Protein AF-A0A2N3CJF6-F1 (afdb_monomer_lite)

pLDDT: mean 80.08, std 15.18, range [38.12, 97.75]

Sequence (130 aa):
MHLSLNLVGLVLAVGLSACSSFTPPSRSTRGEIVLPRAPASVAMRDWQVVGIRVTVPETLKISEANSYYPVADIVWRGDPPGDRRAQIADLLRGALAEGTRQMQGSRPVVLHAERGRCRDGRRPARPAAR

Radius of gyration: 26.67 Å; chains: 1; bounding box: 81×39×56 Å

Secondary structure (DSSP, 8-state):
-HHHHHHHHHHHHHHGGGG------------------PPS------EEEEEEEEE--TTS-EE-S--SS--SSEE--SSPSS-HHHHHHHHHHHHHHHHHTT-B-SEEEEEEEE-----SS-PPPPPPP-

Foldseek 3Di:
DVVVVVVVVVVVVVVVVVPPPDDDDDDDDPDPCPPPDPPPDPPDDLEDAPAEAEEEDPPWAEDDDPDPDDPTQHYDDDDDDDPPRVVVRVVVRVVVCVVCVPNHGPHYDHHYYYDDRPDPPDDDDDPDDD

Structure (mmCIF, N/CA/C/O backbone):
data_AF-A0A2N3CJF6-F1
#
_entry.id   AF-A0A2N3CJF6-F1
#
loop_
_atom_site.group_PDB
_atom_site.id
_atom_site.type_symbol
_atom_site.label_atom_id
_atom_site.label_alt_id
_atom_site.label_comp_id
_atom_site.label_asym_id
_atom_site.label_entity_id
_atom_site.label_seq_id
_atom_site.pdbx_PDB_ins_code
_atom_site.Cartn_x
_atom_site.Cartn_y
_atom_site.Cartn_z
_atom_site.occupancy
_atom_site.B_iso_or_equiv
_atom_site.auth_seq_id
_atom_site.auth_comp_id
_atom_site.auth_asym_id
_atom_site.auth_atom_id
_atom_site.pdbx_PDB_model_num
ATOM 1 N N . MET A 1 1 ? 59.925 26.275 -32.202 1.00 56.03 1 MET A N 1
ATOM 2 C CA . MET A 1 1 ? 58.807 25.536 -32.839 1.00 56.03 1 MET A CA 1
ATOM 3 C C . MET A 1 1 ? 58.207 24.434 -31.949 1.00 56.03 1 MET A C 1
ATOM 5 O O . MET A 1 1 ? 57.038 24.137 -32.128 1.00 56.03 1 MET A O 1
ATOM 9 N N . HIS A 1 2 ? 58.924 23.874 -30.959 1.00 55.38 2 HIS A N 1
ATOM 10 C CA . HIS A 1 2 ? 58.357 22.877 -30.022 1.00 55.38 2 HIS A CA 1
ATOM 11 C C . HIS A 1 2 ? 57.466 23.469 -28.910 1.00 55.38 2 HIS A C 1
ATOM 13 O O . HIS A 1 2 ? 56.487 22.847 -28.514 1.00 55.38 2 HIS A O 1
ATOM 19 N N . LEU A 1 3 ? 57.751 24.692 -28.439 1.00 53.53 3 LEU A N 1
ATOM 20 C CA . LEU A 1 3 ? 56.983 25.343 -27.364 1.00 53.53 3 LEU A CA 1
ATOM 21 C C . LEU A 1 3 ? 55.536 25.673 -27.781 1.00 53.53 3 LEU A C 1
ATOM 23 O O . LEU A 1 3 ? 54.606 25.494 -27.002 1.00 53.53 3 LEU A O 1
ATOM 27 N N . SER A 1 4 ? 55.340 26.100 -29.030 1.00 62.75 4 SER A N 1
ATOM 28 C CA . SER A 1 4 ? 54.022 26.391 -29.605 1.00 62.75 4 SER A CA 1
ATOM 29 C C . SER A 1 4 ? 53.199 25.124 -29.863 1.00 62.75 4 SER A C 1
ATOM 31 O O . SER A 1 4 ? 51.992 25.134 -29.645 1.00 62.75 4 SER A O 1
ATOM 33 N N . LEU A 1 5 ? 53.839 24.016 -30.252 1.00 62.31 5 LEU A N 1
ATOM 34 C CA . LEU A 1 5 ? 53.165 22.727 -30.451 1.00 62.31 5 LEU A CA 1
ATOM 35 C C . LEU A 1 5 ? 52.694 22.119 -29.117 1.00 62.31 5 LEU A C 1
ATOM 37 O O . LEU A 1 5 ? 51.578 21.609 -29.030 1.00 62.31 5 LEU A O 1
ATOM 41 N N . ASN A 1 6 ? 53.503 22.256 -28.061 1.00 67.81 6 ASN A N 1
ATOM 42 C CA . ASN A 1 6 ? 53.139 21.813 -26.713 1.00 67.81 6 ASN A CA 1
ATOM 43 C C . ASN A 1 6 ? 51.968 22.626 -26.135 1.00 67.81 6 ASN A C 1
ATOM 45 O O . ASN A 1 6 ? 51.098 22.059 -25.476 1.00 67.81 6 ASN A O 1
ATOM 49 N N . LEU A 1 7 ? 51.909 23.935 -26.414 1.00 72.38 7 LEU A N 1
ATOM 50 C CA . LEU A 1 7 ? 50.809 24.794 -25.968 1.00 72.38 7 LEU A CA 1
ATOM 51 C C . LEU A 1 7 ? 49.477 24.407 -26.635 1.00 72.38 7 LEU A C 1
ATOM 53 O O . LEU A 1 7 ? 48.453 24.315 -25.963 1.00 72.38 7 LEU A O 1
ATOM 57 N N . VAL A 1 8 ? 49.496 24.127 -27.943 1.00 78.12 8 VAL A N 1
ATOM 58 C CA . VAL A 1 8 ? 48.305 23.679 -28.685 1.00 78.12 8 VAL A CA 1
ATOM 59 C C . VAL A 1 8 ? 47.820 22.319 -28.176 1.00 78.12 8 VAL A C 1
ATOM 61 O O . VAL A 1 8 ? 46.620 22.139 -27.977 1.00 78.12 8 VAL A O 1
ATOM 64 N N . GLY A 1 9 ? 48.737 21.387 -27.892 1.00 76.44 9 GLY A N 1
ATOM 65 C CA . GLY A 1 9 ? 48.392 20.081 -27.320 1.00 76.44 9 GLY A CA 1
ATOM 66 C C . GLY A 1 9 ? 47.722 20.181 -25.946 1.00 76.44 9 GLY A C 1
ATOM 67 O O . GLY A 1 9 ? 46.730 19.497 -25.693 1.00 76.44 9 GLY A O 1
ATOM 68 N N . LEU A 1 10 ? 48.211 21.077 -25.081 1.00 77.94 10 LEU A N 1
ATOM 69 C CA . LEU A 1 10 ? 47.635 21.305 -23.753 1.00 77.94 10 LEU A CA 1
ATOM 70 C C . LEU A 1 10 ? 46.209 21.877 -23.836 1.00 77.94 10 LEU A C 1
ATOM 72 O O . LEU A 1 10 ? 45.313 21.407 -23.139 1.00 77.94 10 LEU A O 1
ATOM 76 N N . VAL A 1 11 ? 45.982 22.864 -24.708 1.00 79.00 11 VAL A N 1
ATOM 77 C CA . VAL A 1 11 ? 44.658 23.489 -24.890 1.00 79.00 11 VAL A CA 1
ATOM 78 C C . VAL A 1 11 ? 43.644 22.484 -25.440 1.00 79.00 11 VAL A C 1
ATOM 80 O O . VAL A 1 11 ? 42.502 22.446 -24.979 1.00 79.00 11 VAL A O 1
ATOM 83 N N . LEU A 1 12 ? 44.066 21.625 -26.372 1.00 76.31 12 LEU A N 1
ATOM 84 C CA . LEU A 1 12 ? 43.204 20.585 -26.925 1.00 76.31 12 LEU A CA 1
ATOM 85 C C . LEU A 1 12 ? 42.799 19.566 -25.848 1.00 76.31 12 LEU A C 1
ATOM 87 O O . LEU A 1 12 ? 41.624 19.235 -25.732 1.00 76.31 12 LEU A O 1
ATOM 91 N N . ALA A 1 13 ? 43.739 19.125 -25.009 1.00 72.94 13 ALA A N 1
ATOM 92 C CA . ALA A 1 13 ? 43.463 18.159 -23.945 1.00 72.94 13 ALA A CA 1
ATOM 93 C C . ALA A 1 13 ? 42.470 18.687 -22.889 1.00 72.94 13 ALA A C 1
ATOM 95 O O . ALA A 1 13 ? 41.629 17.932 -22.402 1.00 72.94 13 ALA A O 1
ATOM 96 N N . VAL A 1 14 ? 42.520 19.985 -22.565 1.00 73.38 14 VAL A N 1
ATOM 97 C CA . VAL A 1 14 ? 41.596 20.604 -21.596 1.00 73.38 14 VAL A CA 1
ATOM 98 C C . VAL A 1 14 ? 40.184 20.771 -22.178 1.00 73.38 14 VAL A C 1
ATOM 100 O O . VAL A 1 14 ? 39.203 20.573 -21.461 1.00 73.38 14 VAL A O 1
ATOM 103 N N . GLY A 1 15 ? 40.056 21.064 -23.477 1.00 72.44 15 GLY A N 1
ATOM 104 C CA . GLY A 1 15 ? 38.760 21.275 -24.135 1.00 72.44 15 GLY A CA 1
ATOM 105 C C . GLY A 1 15 ? 37.858 20.034 -24.196 1.00 72.44 15 GLY A C 1
ATOM 106 O O . GLY A 1 15 ? 36.639 20.160 -24.091 1.00 72.44 15 GLY A O 1
ATOM 107 N N . LEU A 1 16 ? 38.427 18.826 -24.307 1.00 68.25 16 LEU A N 1
ATOM 108 C CA . LEU A 1 16 ? 37.638 17.587 -24.410 1.00 68.25 16 LEU A CA 1
ATOM 109 C C . LEU A 1 16 ? 37.040 17.110 -23.071 1.00 68.25 16 LEU A C 1
ATOM 111 O O . LEU A 1 16 ? 36.078 16.342 -23.075 1.00 68.25 16 LEU A O 1
ATOM 115 N N . SER A 1 17 ? 37.552 17.570 -21.925 1.00 67.19 17 SER A N 1
ATOM 116 C CA . SER A 1 17 ? 37.080 17.110 -20.606 1.00 67.19 17 SER A CA 1
ATOM 117 C C . SER A 1 17 ? 35.674 17.631 -20.252 1.00 67.19 17 SER A C 1
ATOM 119 O O . SER A 1 17 ? 34.931 16.992 -19.501 1.00 67.19 17 SER A O 1
ATOM 121 N N . ALA A 1 18 ? 35.259 18.750 -20.860 1.00 61.78 18 ALA A N 1
ATOM 122 C CA . ALA A 1 18 ? 33.997 19.432 -20.563 1.00 61.78 18 ALA A CA 1
ATOM 123 C C . ALA A 1 18 ? 32.729 18.675 -21.012 1.00 61.78 18 ALA A C 1
ATOM 125 O O . ALA A 1 18 ? 31.640 18.983 -20.538 1.00 61.78 18 ALA A O 1
ATOM 126 N N . CYS A 1 19 ? 32.839 17.672 -21.891 1.00 69.75 19 CYS A N 1
ATOM 127 C CA . CYS A 1 19 ? 31.681 16.906 -22.381 1.00 69.75 19 CYS A CA 1
ATOM 128 C C . CYS A 1 19 ? 31.420 15.599 -21.608 1.00 69.75 19 CYS A C 1
ATOM 130 O O . CYS A 1 19 ? 30.477 14.880 -21.926 1.00 69.75 19 CYS A O 1
ATOM 132 N N . SER A 1 20 ? 32.226 15.276 -20.590 1.00 67.12 20 SER A N 1
ATOM 133 C CA . SER A 1 20 ? 32.064 14.043 -19.798 1.00 67.12 20 SER A CA 1
ATOM 134 C C . SER A 1 20 ? 31.059 14.167 -18.645 1.00 67.12 20 SER A C 1
ATOM 136 O O . SER A 1 20 ? 30.836 13.206 -17.907 1.00 67.12 20 SER A O 1
ATOM 138 N N . SER A 1 21 ? 30.422 15.332 -18.490 1.00 67.12 21 SER A N 1
ATOM 139 C CA . SER A 1 21 ? 29.421 15.587 -17.454 1.00 67.12 21 SER A CA 1
ATOM 140 C C . SER A 1 21 ? 28.099 14.882 -17.773 1.00 67.12 21 SER A C 1
ATOM 142 O O . SER A 1 21 ? 27.103 15.497 -18.143 1.00 67.12 21 SER A O 1
ATOM 144 N N . PHE A 1 22 ? 28.080 13.561 -17.612 1.00 72.62 22 PHE A N 1
ATOM 145 C CA . PHE A 1 22 ? 26.845 12.804 -17.495 1.00 72.62 22 PHE A CA 1
ATOM 146 C C . PHE A 1 22 ? 26.288 13.031 -16.090 1.00 72.62 22 PHE A C 1
ATOM 148 O O . PHE A 1 22 ? 26.806 12.495 -15.112 1.00 72.62 22 PHE A O 1
ATOM 155 N N . THR A 1 23 ? 25.239 13.844 -15.972 1.00 69.94 23 THR A N 1
ATOM 156 C CA . THR A 1 23 ? 24.428 13.882 -14.754 1.00 69.94 23 THR A CA 1
ATOM 157 C C . THR A 1 23 ? 23.484 12.681 -14.799 1.00 69.94 23 THR A C 1
ATOM 159 O O . THR A 1 23 ? 22.527 12.704 -15.579 1.00 69.94 23 THR A O 1
ATOM 162 N N . PRO A 1 24 ? 23.718 11.611 -14.014 1.00 67.69 24 PRO A N 1
ATOM 163 C CA . PRO A 1 24 ? 22.729 10.555 -13.905 1.00 67.69 24 PRO A CA 1
ATOM 164 C C . PRO A 1 24 ? 21.419 11.151 -13.372 1.00 67.69 24 PRO A C 1
ATOM 166 O O . PRO A 1 24 ? 21.454 12.107 -12.589 1.00 67.69 24 PRO A O 1
ATOM 169 N N . PRO A 1 25 ? 20.256 10.589 -13.737 1.00 61.97 25 PRO A N 1
ATOM 170 C CA . PRO A 1 25 ? 19.009 10.923 -13.064 1.00 61.97 25 PRO A CA 1
ATOM 171 C C . PRO A 1 25 ? 19.212 10.739 -11.555 1.00 61.97 25 PRO A C 1
ATOM 173 O O . PRO A 1 25 ? 19.525 9.640 -11.091 1.00 61.97 25 PRO A O 1
ATOM 176 N 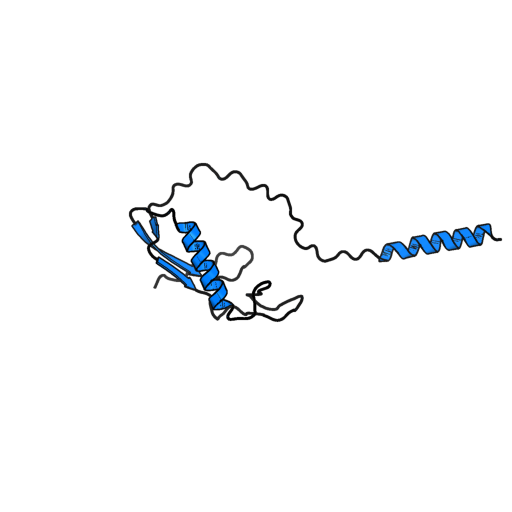N . SER A 1 26 ? 19.096 11.836 -10.803 1.00 65.00 26 SER A N 1
ATOM 177 C CA . SER A 1 26 ? 19.245 11.836 -9.349 1.00 65.00 26 SER A CA 1
ATOM 178 C C . SER A 1 26 ? 18.245 10.845 -8.753 1.00 65.00 26 SER A C 1
ATOM 180 O O . SER A 1 26 ? 17.033 11.049 -8.816 1.00 65.00 26 SER A O 1
ATOM 182 N N . ARG A 1 27 ? 18.740 9.731 -8.203 1.00 59.00 27 ARG A N 1
ATOM 183 C CA . ARG A 1 27 ? 17.961 8.912 -7.272 1.00 59.00 27 ARG A CA 1
ATOM 184 C C . ARG A 1 27 ? 18.074 9.602 -5.932 1.00 59.00 27 ARG A C 1
ATOM 186 O O . ARG A 1 27 ? 19.200 9.831 -5.504 1.00 59.00 27 ARG A O 1
ATOM 193 N N . SER A 1 28 ? 16.924 9.928 -5.338 1.00 57.78 28 SER A N 1
ATOM 194 C CA . SER A 1 28 ? 16.758 10.572 -4.030 1.00 57.78 28 SER A CA 1
ATOM 195 C C . SER A 1 28 ? 18.063 10.619 -3.235 1.00 57.78 28 SER A C 1
ATOM 197 O O . SER A 1 28 ? 18.453 9.624 -2.612 1.00 57.78 28 SER A O 1
ATOM 199 N N . THR A 1 29 ? 18.757 11.758 -3.260 1.00 57.88 29 THR A N 1
ATOM 200 C CA . THR A 1 29 ? 19.711 12.039 -2.194 1.00 57.88 29 THR A CA 1
ATOM 201 C C . THR A 1 29 ? 18.937 11.829 -0.902 1.00 57.88 29 THR A C 1
ATOM 203 O O . THR A 1 29 ? 17.786 12.263 -0.786 1.00 57.88 29 THR A O 1
ATOM 206 N N . ARG A 1 30 ? 19.506 11.064 0.033 1.00 55.12 30 ARG A N 1
ATOM 207 C CA . ARG A 1 30 ? 18.965 10.957 1.385 1.00 55.12 30 ARG A CA 1
ATOM 208 C C . ARG A 1 30 ? 19.130 12.342 2.002 1.00 55.12 30 ARG A C 1
ATOM 210 O O . ARG A 1 30 ? 20.098 12.602 2.701 1.00 55.12 30 ARG A O 1
ATOM 217 N N . GLY A 1 31 ? 18.228 13.251 1.638 1.00 63.50 31 GLY A N 1
ATOM 218 C CA . GLY A 1 31 ? 18.016 14.484 2.356 1.00 63.50 31 GLY A CA 1
ATOM 219 C C . GLY A 1 31 ? 17.767 14.070 3.789 1.00 63.50 31 GLY A C 1
ATOM 220 O O . GLY A 1 31 ? 17.028 13.112 4.038 1.00 63.50 31 GLY A O 1
ATOM 221 N N . GLU A 1 32 ? 18.464 14.717 4.707 1.00 64.56 32 GLU A N 1
ATOM 222 C CA . GLU A 1 32 ? 18.197 14.572 6.121 1.00 64.56 32 GLU A CA 1
ATOM 223 C C . GLU A 1 32 ? 16.704 14.831 6.321 1.00 64.56 32 GLU A C 1
ATOM 225 O O . GLU A 1 32 ? 16.215 15.946 6.133 1.00 64.56 32 GLU A O 1
ATOM 230 N N . ILE A 1 33 ? 15.949 13.758 6.571 1.00 65.44 33 ILE A N 1
ATOM 231 C CA . ILE A 1 33 ? 14.524 13.854 6.849 1.00 65.44 33 ILE A CA 1
ATOM 232 C C . ILE A 1 33 ? 14.452 14.432 8.255 1.00 65.44 33 ILE A C 1
ATOM 234 O O . ILE A 1 33 ? 14.404 13.700 9.241 1.00 65.44 33 ILE A O 1
ATOM 238 N N . VAL A 1 34 ? 14.488 15.757 8.351 1.00 72.06 34 VAL A N 1
ATOM 239 C CA . VAL A 1 34 ? 14.134 16.461 9.576 1.00 72.06 34 VAL A CA 1
ATOM 240 C C . VAL A 1 34 ? 12.628 16.283 9.723 1.00 72.06 34 VAL A C 1
ATOM 242 O O . VAL A 1 34 ? 11.838 17.027 9.140 1.00 72.06 34 VAL A O 1
ATOM 245 N N . LEU A 1 35 ? 12.215 15.227 10.432 1.00 72.94 35 LEU A N 1
ATOM 246 C CA . LEU A 1 35 ? 10.810 15.059 10.776 1.00 72.94 35 LEU A CA 1
ATOM 247 C C . LEU A 1 35 ? 10.410 16.238 11.671 1.00 72.94 35 LEU A C 1
ATOM 249 O O . LEU A 1 35 ? 11.014 16.418 12.733 1.00 72.94 35 LEU A O 1
ATOM 253 N N . PRO A 1 36 ? 9.398 17.037 11.294 1.00 70.19 36 PRO A N 1
ATOM 254 C CA . PRO A 1 36 ? 8.860 18.030 12.205 1.00 70.19 36 PRO A CA 1
ATOM 255 C C . PRO A 1 36 ? 8.409 17.329 13.492 1.00 70.19 36 PRO A C 1
ATOM 257 O O . PRO A 1 36 ? 7.760 16.280 13.448 1.00 70.19 36 PRO A O 1
ATOM 260 N N . ARG A 1 37 ? 8.769 17.904 14.647 1.00 71.62 37 ARG A N 1
ATOM 261 C CA . ARG A 1 37 ? 8.274 17.476 15.961 1.00 71.62 37 ARG A CA 1
ATOM 262 C C . ARG A 1 37 ? 6.748 17.431 15.882 1.00 71.62 37 ARG A C 1
ATOM 264 O O . ARG A 1 37 ? 6.115 18.473 15.721 1.00 71.62 37 ARG A O 1
ATOM 271 N N . ALA A 1 38 ? 6.172 16.231 15.960 1.00 70.00 38 ALA A N 1
ATOM 272 C CA . ALA A 1 38 ? 4.725 16.068 15.929 1.00 70.00 38 ALA A CA 1
ATOM 273 C C . ALA A 1 38 ? 4.088 16.934 17.035 1.00 70.00 38 ALA A C 1
ATOM 275 O O . ALA A 1 38 ? 4.612 16.949 18.157 1.00 70.00 38 ALA A O 1
ATOM 276 N N . PRO A 1 39 ? 2.998 17.670 16.745 1.00 62.09 39 PRO A N 1
ATOM 277 C CA . PRO A 1 39 ? 2.296 18.433 17.767 1.00 62.09 39 PRO A CA 1
ATOM 278 C C . PRO A 1 39 ? 1.855 17.497 18.898 1.00 62.09 39 PRO A C 1
ATOM 280 O O . PRO A 1 39 ? 1.436 16.362 18.657 1.00 62.09 39 PRO A O 1
ATOM 283 N N . ALA A 1 40 ? 1.977 17.975 20.136 1.00 64.06 40 ALA A N 1
ATOM 284 C CA . ALA A 1 40 ? 1.540 17.246 21.316 1.00 64.06 40 ALA A CA 1
ATOM 285 C C . ALA A 1 40 ? 0.043 16.904 21.201 1.00 64.06 40 ALA A C 1
ATOM 287 O O . ALA A 1 40 ? -0.780 17.775 20.929 1.00 64.06 40 ALA A O 1
ATOM 288 N N . SER A 1 41 ? -0.263 15.615 21.383 1.00 59.91 41 SER A N 1
ATOM 289 C CA . SER A 1 41 ? -1.598 15.009 21.460 1.00 59.91 41 SER A CA 1
ATOM 290 C C . SER A 1 41 ? -2.601 15.475 20.396 1.00 59.91 41 SER A C 1
ATOM 292 O O . SER A 1 41 ? -3.432 16.352 20.626 1.00 59.91 41 SER A O 1
ATOM 294 N N . VAL A 1 42 ? -2.622 14.786 19.254 1.00 63.09 42 VAL A N 1
ATOM 295 C CA . VAL A 1 42 ? -3.875 14.656 18.501 1.00 63.09 42 VAL A CA 1
ATOM 296 C C . VAL A 1 42 ? -4.843 13.914 19.419 1.00 63.09 42 VAL A C 1
ATOM 298 O O . VAL A 1 42 ? -4.530 12.804 19.847 1.00 63.09 42 VAL A O 1
ATOM 301 N N . ALA A 1 43 ? -5.989 14.515 19.752 1.00 65.38 43 ALA A N 1
ATOM 302 C CA . ALA A 1 43 ? -7.046 13.813 20.472 1.00 65.38 43 ALA A CA 1
ATOM 303 C C . ALA A 1 43 ? -7.401 12.546 19.681 1.00 65.38 43 ALA A C 1
ATOM 305 O O . ALA A 1 43 ? -7.991 12.622 18.597 1.00 65.38 43 ALA A O 1
ATOM 306 N N . MET A 1 44 ? -6.969 11.387 20.182 1.00 66.88 44 MET A N 1
ATOM 307 C CA . MET A 1 44 ? -7.267 10.120 19.536 1.00 66.88 44 MET A CA 1
ATOM 308 C C . MET A 1 44 ? -8.778 9.932 19.589 1.00 66.88 44 MET A C 1
ATOM 310 O O . MET A 1 44 ? -9.407 10.063 20.638 1.00 66.88 44 MET A O 1
ATOM 314 N N . ARG A 1 45 ? -9.381 9.688 18.424 1.00 82.25 45 ARG A N 1
ATOM 315 C CA . ARG A 1 45 ? -10.793 9.313 18.357 1.00 82.25 45 ARG A CA 1
ATOM 316 C C . ARG A 1 45 ? -10.966 8.022 19.162 1.00 82.25 45 ARG A C 1
ATOM 318 O O . ARG A 1 45 ? -10.130 7.129 19.054 1.00 82.25 45 ARG A O 1
ATOM 325 N N . ASP A 1 46 ? -12.057 7.923 19.915 1.00 90.88 46 ASP A N 1
ATOM 326 C CA . ASP A 1 46 ? -12.419 6.736 20.699 1.00 90.88 46 ASP A CA 1
ATOM 327 C C . ASP A 1 46 ? -12.903 5.593 19.788 1.00 90.88 46 ASP A C 1
ATOM 329 O O . ASP A 1 46 ? -14.080 5.249 19.756 1.00 90.88 46 ASP A O 1
ATOM 333 N N . TRP A 1 47 ? -12.013 5.077 18.943 1.00 94.06 47 TRP A N 1
ATOM 334 C CA . TRP A 1 47 ? -12.297 4.020 17.977 1.00 94.06 47 TRP A CA 1
ATOM 335 C C . TRP A 1 47 ? -11.574 2.731 18.349 1.00 94.06 47 TRP A C 1
ATOM 337 O O . TRP A 1 47 ? -10.402 2.745 18.725 1.00 94.06 47 TRP A O 1
ATOM 347 N N . GLN A 1 48 ? -12.277 1.621 18.163 1.00 95.62 48 GLN A N 1
ATOM 348 C CA . GLN A 1 48 ? -11.753 0.267 18.173 1.00 95.62 48 GLN A CA 1
ATOM 349 C C . GLN A 1 48 ? -11.791 -0.276 16.753 1.00 95.62 48 GLN A C 1
ATOM 351 O O . GLN A 1 48 ? -12.869 -0.452 16.184 1.00 95.62 48 GLN A O 1
ATOM 356 N N . VAL A 1 49 ? -10.634 -0.537 16.155 1.00 95.56 49 VAL A N 1
ATOM 357 C CA . VAL A 1 49 ? -10.599 -1.123 14.810 1.00 95.56 49 VAL A CA 1
ATOM 358 C C . VAL A 1 49 ? -10.852 -2.623 14.930 1.00 95.56 49 VAL A C 1
ATOM 360 O O . VAL A 1 49 ? -9.985 -3.369 15.371 1.00 95.56 49 VAL A O 1
ATOM 363 N N . VAL A 1 50 ? -12.052 -3.060 14.544 1.00 96.56 50 VAL A N 1
ATOM 364 C CA . VAL A 1 50 ? -12.479 -4.472 14.631 1.00 96.56 50 VAL A CA 1
ATOM 365 C C . VAL A 1 50 ? -12.329 -5.223 13.308 1.00 96.56 50 VAL A C 1
ATOM 367 O O . VAL A 1 50 ? -12.461 -6.442 13.261 1.00 96.56 50 VAL A O 1
ATOM 370 N N . GLY A 1 51 ? -12.045 -4.509 12.217 1.00 96.31 51 GLY A N 1
ATOM 371 C CA . GLY A 1 51 ? -11.825 -5.109 10.908 1.00 96.31 51 GLY A CA 1
ATOM 372 C C . GLY A 1 51 ? -11.139 -4.158 9.937 1.00 96.31 51 GLY A C 1
ATOM 373 O O . GLY A 1 51 ? -11.300 -2.941 10.025 1.00 96.31 51 GLY A O 1
ATOM 374 N N . ILE A 1 52 ? -10.385 -4.723 8.992 1.00 97.50 52 ILE A N 1
ATOM 375 C CA . ILE A 1 52 ? -9.668 -3.984 7.947 1.00 97.50 52 ILE A CA 1
ATOM 376 C C . ILE A 1 52 ? -10.031 -4.582 6.587 1.00 97.50 52 ILE A C 1
ATOM 378 O O . ILE A 1 52 ? -9.802 -5.765 6.336 1.00 97.50 52 ILE A O 1
ATOM 382 N N . ARG A 1 53 ? -10.569 -3.753 5.689 1.00 97.31 53 ARG A N 1
ATOM 383 C CA . ARG A 1 53 ? -10.873 -4.098 4.298 1.00 97.31 53 ARG A CA 1
ATOM 384 C C . ARG A 1 53 ? -9.995 -3.266 3.370 1.00 97.31 53 ARG A C 1
ATOM 386 O O . ARG A 1 53 ? -10.126 -2.046 3.319 1.00 97.31 53 ARG A O 1
ATOM 393 N N . VAL A 1 54 ? -9.128 -3.937 2.619 1.00 97.44 54 VAL A N 1
ATOM 394 C CA . VAL A 1 54 ? -8.256 -3.308 1.620 1.00 97.44 54 VAL A CA 1
ATOM 395 C C . VAL A 1 54 ? -8.739 -3.673 0.224 1.00 97.44 54 VAL A C 1
ATOM 397 O O . VAL A 1 54 ? -8.980 -4.845 -0.049 1.00 97.44 54 VAL A O 1
ATOM 400 N N . THR A 1 55 ? -8.862 -2.677 -0.652 1.00 96.44 55 THR A N 1
ATOM 401 C CA . THR A 1 55 ? -9.204 -2.864 -2.069 1.00 96.44 55 THR A CA 1
ATOM 402 C C . THR A 1 55 ? -8.113 -2.272 -2.956 1.00 96.44 55 THR A C 1
ATOM 404 O O . THR A 1 55 ? -7.703 -1.125 -2.771 1.00 96.44 55 THR A O 1
ATOM 407 N N . VAL A 1 56 ? -7.652 -3.039 -3.943 1.00 95.62 56 VAL A N 1
ATOM 408 C CA . VAL A 1 56 ? -6.768 -2.560 -5.013 1.00 95.62 56 VAL A CA 1
ATOM 409 C C . VAL A 1 56 ? -7.558 -2.654 -6.318 1.00 95.62 56 VAL A C 1
ATOM 411 O O . VAL A 1 56 ? -7.736 -3.759 -6.823 1.00 95.62 56 VAL A O 1
ATOM 414 N N . PRO A 1 57 ? -8.091 -1.538 -6.847 1.00 95.00 57 PRO A N 1
ATOM 415 C CA . PRO A 1 57 ? -8.976 -1.585 -8.005 1.00 95.00 57 PRO A CA 1
ATOM 416 C C . PRO A 1 57 ? -8.320 -2.195 -9.251 1.00 95.00 57 PRO A C 1
ATOM 418 O O . PRO A 1 57 ? -7.183 -1.870 -9.605 1.00 95.00 57 PRO A O 1
ATOM 421 N N . GLU A 1 58 ? -9.088 -2.999 -9.989 1.00 92.62 58 GLU A N 1
ATOM 422 C 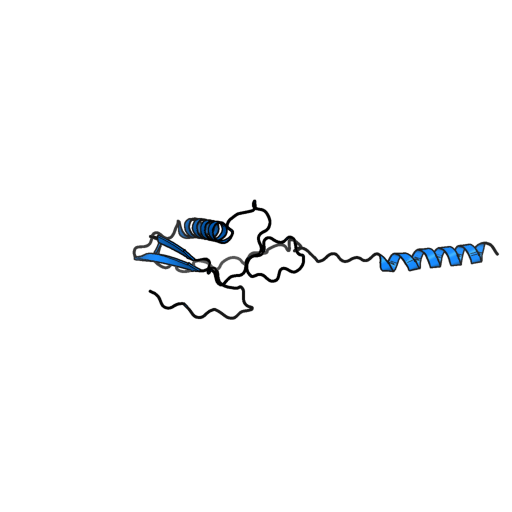CA . GLU A 1 58 ? -8.693 -3.538 -11.303 1.00 92.62 58 GLU A CA 1
ATOM 423 C C . GLU A 1 58 ? -8.460 -2.439 -12.348 1.00 92.62 58 GLU A C 1
ATOM 425 O O . GLU A 1 58 ? -7.714 -2.615 -13.308 1.00 92.62 58 GLU A O 1
ATOM 430 N N . THR A 1 59 ? -9.035 -1.254 -12.127 1.00 92.94 59 THR A N 1
ATOM 431 C CA . THR A 1 59 ? -8.844 -0.077 -12.982 1.00 92.94 59 THR A CA 1
ATOM 432 C C . THR A 1 59 ? -7.414 0.470 -12.950 1.00 92.94 59 THR A C 1
ATOM 434 O O . THR A 1 59 ? -7.080 1.322 -13.774 1.00 92.94 59 THR A O 1
ATOM 437 N N . LEU A 1 60 ? -6.562 0.030 -12.019 1.00 92.88 60 LEU A N 1
ATOM 438 C CA . LEU A 1 60 ? -5.148 0.399 -11.959 1.00 92.88 60 LEU A CA 1
ATOM 439 C C . LEU A 1 60 ? -4.323 -0.490 -12.890 1.00 92.88 60 LEU A C 1
ATOM 441 O O . LEU A 1 60 ? -4.346 -1.712 -12.763 1.00 92.88 60 LEU A O 1
ATOM 445 N N . LYS A 1 61 ? -3.561 0.122 -13.799 1.00 92.94 61 LYS A N 1
ATOM 446 C CA . LYS A 1 61 ? -2.668 -0.590 -14.720 1.00 92.94 61 LYS A CA 1
ATOM 447 C C . LYS A 1 61 ? -1.400 -1.028 -13.993 1.00 92.94 61 LYS A C 1
ATOM 449 O O . LYS A 1 61 ? -0.797 -0.228 -13.280 1.00 92.94 61 LYS A O 1
ATOM 454 N N . ILE A 1 62 ? -0.975 -2.267 -14.211 1.00 92.38 62 ILE A N 1
ATOM 455 C CA . ILE A 1 62 ? 0.226 -2.847 -13.599 1.00 92.38 62 ILE A CA 1
ATOM 456 C C . ILE A 1 62 ? 1.279 -3.026 -14.685 1.00 92.38 62 ILE A C 1
ATOM 458 O O . ILE A 1 62 ? 0.955 -3.466 -15.786 1.00 92.38 62 ILE A O 1
ATOM 462 N N . SER A 1 63 ? 2.529 -2.692 -14.377 1.00 91.00 63 SER A N 1
ATOM 463 C CA . SER A 1 63 ? 3.662 -2.981 -15.252 1.00 91.00 63 SER A CA 1
ATOM 464 C C . SER A 1 63 ? 4.782 -3.672 -14.490 1.00 91.00 63 SER A C 1
ATOM 466 O O . SER A 1 63 ? 5.458 -3.055 -13.668 1.00 91.00 63 SER A O 1
ATOM 468 N N . GLU A 1 64 ? 5.039 -4.919 -14.874 1.00 87.94 64 GLU A N 1
ATOM 469 C CA . GLU A 1 64 ? 6.218 -5.694 -14.469 1.00 87.94 64 GLU A CA 1
ATOM 470 C C . GLU A 1 64 ? 7.429 -5.442 -15.373 1.00 87.94 64 GLU A C 1
ATOM 472 O O . GLU A 1 64 ? 8.559 -5.788 -15.031 1.00 87.94 64 GLU A O 1
ATOM 477 N N . ALA A 1 65 ? 7.215 -4.806 -16.528 1.00 85.62 65 ALA A N 1
ATOM 478 C CA . ALA A 1 65 ? 8.268 -4.563 -17.498 1.00 85.62 65 ALA A CA 1
ATOM 479 C C . ALA A 1 65 ? 9.416 -3.752 -16.879 1.00 85.62 65 ALA A C 1
ATOM 481 O O . ALA A 1 65 ? 9.206 -2.763 -16.162 1.00 85.62 65 ALA A O 1
ATOM 482 N N . ASN A 1 66 ? 10.652 -4.146 -17.181 1.00 84.38 66 ASN A N 1
ATOM 483 C CA . ASN A 1 66 ? 11.840 -3.379 -16.820 1.00 84.38 66 ASN A CA 1
ATOM 484 C C . ASN A 1 66 ? 12.054 -2.224 -17.814 1.00 84.38 66 ASN A C 1
ATOM 486 O O . ASN A 1 66 ? 12.992 -2.224 -18.603 1.00 84.38 66 ASN A O 1
ATOM 490 N N . SER A 1 67 ? 11.126 -1.266 -17.816 1.00 83.19 67 SER A N 1
ATOM 491 C CA . SER A 1 67 ? 11.176 -0.062 -18.645 1.00 83.19 67 SER A CA 1
ATOM 492 C C . SER A 1 67 ? 11.521 1.167 -17.813 1.00 83.19 67 SER A C 1
ATOM 494 O O . SER A 1 67 ? 11.079 1.292 -16.668 1.00 83.19 67 SER A O 1
ATOM 496 N N . TYR A 1 68 ? 12.229 2.110 -18.430 1.00 82.88 68 TYR A N 1
ATOM 497 C CA . TYR A 1 68 ? 12.613 3.369 -17.795 1.00 82.88 68 TYR A CA 1
ATOM 498 C C . TYR A 1 68 ? 11.419 4.325 -17.576 1.00 82.88 68 TYR A C 1
ATOM 500 O O . TYR A 1 68 ? 11.342 4.968 -16.535 1.00 82.88 68 TYR A O 1
ATOM 508 N N . TYR A 1 69 ? 10.437 4.344 -18.489 1.00 86.81 69 TYR A N 1
ATOM 509 C CA . TYR A 1 69 ? 9.199 5.134 -18.373 1.00 86.81 69 TYR A CA 1
ATOM 510 C C . TYR A 1 69 ? 7.948 4.247 -18.496 1.00 86.81 69 TYR A C 1
ATOM 512 O O . TYR A 1 69 ? 7.359 4.150 -19.574 1.00 86.81 69 TYR A O 1
ATOM 520 N N . PRO A 1 70 ? 7.547 3.550 -17.419 1.00 87.25 70 PRO A N 1
ATOM 521 C CA . PRO A 1 70 ? 6.380 2.678 -17.451 1.00 87.25 70 PRO A CA 1
ATOM 522 C C . PRO A 1 70 ? 5.082 3.489 -17.551 1.00 87.25 70 PRO A C 1
ATOM 524 O O . PRO A 1 70 ? 4.804 4.355 -16.724 1.00 87.25 70 PRO A O 1
ATOM 527 N N . VAL A 1 71 ? 4.238 3.153 -18.527 1.00 89.69 71 VAL A N 1
ATOM 528 C CA . VAL A 1 71 ? 2.878 3.704 -18.652 1.00 89.69 71 VAL A CA 1
ATOM 529 C C . VAL A 1 71 ? 1.914 2.863 -17.805 1.00 89.69 71 VAL A C 1
ATOM 531 O O . VAL A 1 71 ? 1.075 2.123 -18.321 1.00 89.69 71 VAL A O 1
ATOM 534 N N . ALA A 1 72 ? 2.065 2.933 -16.483 1.00 91.62 72 ALA A N 1
ATOM 535 C CA . ALA A 1 72 ? 1.282 2.149 -15.530 1.00 91.62 72 ALA A CA 1
ATOM 536 C C . ALA A 1 72 ? 1.014 2.917 -14.231 1.00 91.62 72 ALA A C 1
ATOM 538 O O . ALA A 1 72 ? 1.694 3.885 -13.907 1.00 91.62 72 ALA A O 1
ATOM 539 N N . ASP A 1 73 ? 0.015 2.466 -13.476 1.00 91.81 73 ASP A N 1
ATOM 540 C CA . ASP A 1 73 ? -0.302 3.003 -12.154 1.00 91.81 73 ASP A CA 1
ATOM 541 C C . ASP A 1 73 ? 0.528 2.366 -11.057 1.00 91.81 73 ASP A C 1
ATOM 543 O O . ASP A 1 73 ? 0.889 3.033 -10.091 1.00 91.81 73 ASP A O 1
ATOM 547 N N . ILE A 1 74 ? 0.763 1.064 -11.178 1.00 91.38 74 ILE A N 1
ATOM 548 C CA . ILE A 1 74 ? 1.492 0.248 -10.221 1.00 91.38 74 ILE A CA 1
ATOM 549 C C . ILE A 1 74 ? 2.731 -0.281 -10.932 1.00 91.38 74 ILE A C 1
ATOM 551 O O . ILE A 1 74 ? 2.638 -0.964 -11.953 1.00 91.38 74 ILE A O 1
ATOM 555 N N . VAL A 1 75 ? 3.887 0.039 -10.360 1.00 90.94 75 VAL A N 1
ATOM 556 C CA . VAL A 1 75 ? 5.194 -0.457 -10.783 1.00 90.94 75 VAL A CA 1
ATOM 557 C C . VAL A 1 75 ? 5.871 -0.991 -9.536 1.00 90.94 75 VAL A C 1
ATOM 559 O O . VAL A 1 75 ? 5.999 -0.262 -8.553 1.00 90.94 75 VAL A O 1
ATOM 562 N N . TRP A 1 76 ? 6.277 -2.255 -9.567 1.00 86.44 76 TRP A N 1
ATOM 563 C CA . TRP A 1 76 ? 6.901 -2.913 -8.426 1.00 86.44 76 TRP A CA 1
ATOM 564 C C . TRP A 1 76 ? 8.344 -3.289 -8.741 1.00 86.44 76 TRP A C 1
ATOM 566 O O . TRP A 1 76 ? 8.658 -3.752 -9.839 1.00 86.44 76 TRP A O 1
ATOM 576 N N . ARG A 1 77 ? 9.239 -3.059 -7.780 1.00 82.50 77 ARG A N 1
ATOM 577 C CA . ARG A 1 77 ? 10.668 -3.372 -7.869 1.00 82.50 77 ARG A CA 1
ATOM 578 C C . ARG A 1 77 ? 11.102 -3.904 -6.508 1.00 82.50 77 ARG A C 1
ATOM 580 O O . ARG A 1 77 ? 10.882 -3.226 -5.513 1.00 82.50 77 ARG A O 1
ATOM 587 N N . GLY A 1 78 ? 11.716 -5.081 -6.465 1.00 77.56 78 GLY A N 1
ATOM 588 C CA . GLY A 1 78 ? 12.293 -5.633 -5.234 1.00 77.56 78 GLY A CA 1
ATOM 589 C C . GLY A 1 78 ? 11.794 -7.032 -4.894 1.00 77.56 78 GLY A C 1
ATOM 590 O O . GLY A 1 78 ? 12.620 -7.892 -4.615 1.00 77.56 78 GLY A O 1
ATOM 591 N N . ASP A 1 79 ? 10.489 -7.288 -5.003 1.00 84.88 79 ASP A N 1
ATOM 592 C CA . ASP A 1 79 ? 9.939 -8.621 -4.722 1.00 84.88 79 ASP A CA 1
ATOM 593 C C . ASP A 1 79 ? 9.860 -9.505 -5.974 1.00 84.88 79 ASP A C 1
ATOM 595 O O . ASP A 1 79 ? 9.676 -8.983 -7.088 1.00 84.88 79 ASP A O 1
ATOM 599 N N . PRO A 1 80 ? 9.916 -10.842 -5.803 1.00 87.94 80 PRO A N 1
ATOM 600 C CA . PRO A 1 80 ? 9.699 -11.792 -6.884 1.00 87.94 80 PRO A CA 1
ATOM 601 C C . PRO A 1 80 ? 8.423 -11.496 -7.693 1.00 87.94 80 PRO A C 1
ATOM 603 O O . PRO A 1 80 ? 7.450 -10.956 -7.144 1.00 87.94 80 PRO A O 1
ATOM 606 N N . PRO A 1 81 ? 8.404 -11.834 -8.996 1.00 85.50 81 PRO A N 1
ATOM 607 C CA . PRO A 1 81 ? 7.202 -11.729 -9.817 1.00 85.50 81 PRO A CA 1
ATOM 608 C C . PRO A 1 81 ? 6.025 -12.488 -9.191 1.00 85.50 81 PRO A C 1
ATOM 610 O O . PRO A 1 81 ? 6.196 -13.581 -8.656 1.00 85.50 81 PRO A O 1
ATOM 613 N N . GLY A 1 82 ? 4.826 -11.913 -9.265 1.00 89.12 82 GLY A N 1
ATOM 614 C CA . GLY A 1 82 ? 3.608 -12.497 -8.706 1.00 89.12 82 GLY A CA 1
ATOM 615 C C . GLY A 1 82 ? 2.403 -11.575 -8.875 1.00 89.12 82 GLY A C 1
ATOM 616 O O . GLY A 1 82 ? 2.475 -10.570 -9.585 1.00 89.12 82 GLY A O 1
ATOM 617 N N . ASP A 1 83 ? 1.293 -11.901 -8.211 1.00 92.62 83 ASP A N 1
ATOM 618 C CA . ASP A 1 83 ? 0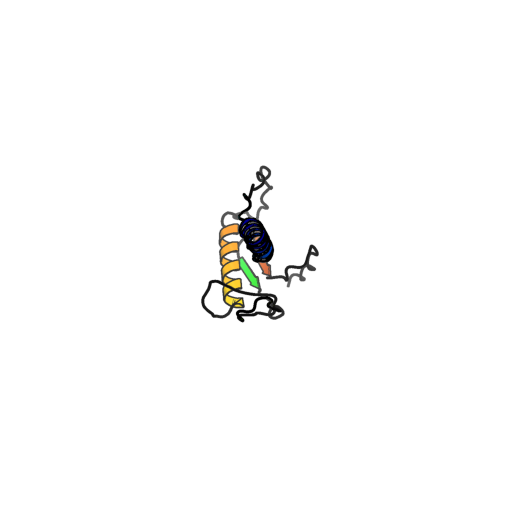.105 -11.044 -8.199 1.00 92.62 83 ASP A CA 1
ATOM 619 C C . ASP A 1 83 ? 0.371 -9.768 -7.387 1.00 92.62 83 ASP A C 1
ATOM 621 O O . ASP A 1 83 ? 0.327 -9.755 -6.153 1.00 92.62 83 ASP A O 1
ATOM 625 N N . ARG A 1 84 ? 0.631 -8.663 -8.093 1.00 93.06 84 ARG A N 1
ATOM 626 C CA . ARG A 1 84 ? 0.896 -7.367 -7.459 1.00 93.06 84 ARG A CA 1
ATOM 627 C C . ARG A 1 84 ? -0.307 -6.806 -6.718 1.00 93.06 84 ARG A C 1
ATOM 629 O O . ARG A 1 84 ? -0.109 -6.074 -5.752 1.00 93.06 84 ARG A O 1
ATOM 636 N N . ARG A 1 85 ? -1.540 -7.111 -7.132 1.00 93.50 85 ARG A N 1
ATOM 637 C CA . ARG A 1 85 ? -2.721 -6.618 -6.408 1.00 93.50 85 ARG A CA 1
ATOM 638 C C . ARG A 1 85 ? -2.836 -7.314 -5.067 1.00 93.50 85 ARG A C 1
ATOM 640 O O . ARG A 1 85 ? -3.008 -6.621 -4.067 1.00 93.50 85 ARG A O 1
ATOM 647 N N . ALA A 1 86 ? -2.670 -8.636 -5.041 1.00 94.06 86 ALA A N 1
ATOM 648 C CA . ALA A 1 86 ? -2.660 -9.407 -3.803 1.00 94.06 86 ALA A CA 1
ATOM 649 C C . ALA A 1 86 ? -1.531 -8.950 -2.866 1.00 94.06 86 ALA A C 1
ATOM 651 O O . ALA A 1 86 ? -1.794 -8.583 -1.723 1.00 94.06 86 ALA A O 1
ATOM 652 N N . GLN A 1 87 ? -0.300 -8.844 -3.378 1.00 93.00 87 GLN A N 1
ATOM 653 C CA . GLN A 1 87 ? 0.858 -8.400 -2.592 1.00 93.00 87 GLN A CA 1
ATOM 654 C C . GLN A 1 87 ? 0.656 -7.005 -1.982 1.00 93.00 87 GLN A C 1
ATOM 656 O O . GLN A 1 87 ? 0.892 -6.800 -0.792 1.00 93.00 87 GLN A O 1
ATOM 661 N N . ILE A 1 88 ? 0.175 -6.038 -2.772 1.00 93.44 88 ILE A N 1
ATOM 662 C CA . ILE A 1 88 ? -0.101 -4.681 -2.280 1.00 93.44 88 ILE A CA 1
ATOM 663 C C . ILE A 1 88 ? -1.238 -4.694 -1.259 1.00 93.44 88 ILE A C 1
ATOM 665 O O . ILE A 1 88 ? -1.162 -3.985 -0.254 1.00 93.44 88 ILE A O 1
ATOM 669 N N . ALA A 1 89 ? -2.292 -5.477 -1.499 1.00 95.00 89 ALA A N 1
ATOM 670 C CA . ALA A 1 89 ? -3.406 -5.588 -0.568 1.00 95.00 89 ALA A CA 1
ATOM 671 C C . ALA A 1 89 ? -2.948 -6.137 0.790 1.00 95.00 89 ALA A C 1
ATOM 673 O O . ALA A 1 89 ? -3.351 -5.605 1.826 1.00 95.00 89 ALA A O 1
AT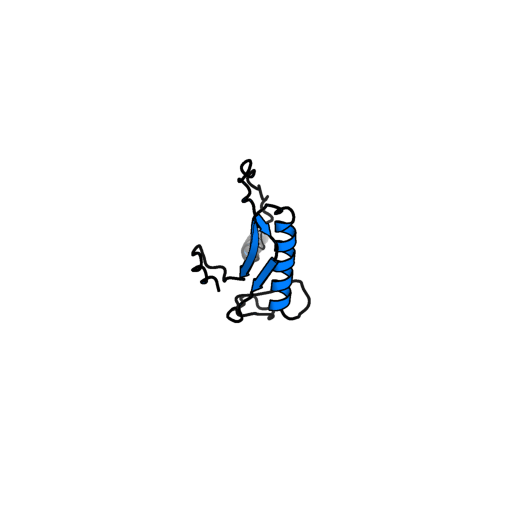OM 674 N N . ASP A 1 90 ? -2.079 -7.145 0.788 1.00 95.31 90 ASP A N 1
ATOM 675 C CA . ASP A 1 90 ? -1.534 -7.752 1.999 1.00 95.31 90 ASP A CA 1
ATOM 676 C C . ASP A 1 90 ? -0.581 -6.807 2.735 1.00 95.31 90 ASP A C 1
ATOM 678 O O . ASP A 1 90 ? -0.709 -6.639 3.949 1.00 95.31 90 ASP A O 1
ATOM 682 N N . LEU A 1 91 ? 0.298 -6.107 2.010 1.00 94.25 91 LEU A N 1
ATOM 683 C CA . LEU A 1 91 ? 1.190 -5.103 2.593 1.00 94.25 91 LEU A CA 1
ATOM 684 C C . LEU A 1 91 ? 0.403 -3.977 3.267 1.00 94.25 91 LEU A C 1
ATOM 686 O O . LEU A 1 91 ? 0.683 -3.615 4.410 1.00 94.25 91 LEU A O 1
ATOM 690 N N . LEU A 1 92 ? -0.610 -3.440 2.584 1.00 95.88 92 LEU A N 1
ATOM 691 C CA . LEU A 1 92 ? -1.474 -2.407 3.152 1.00 95.88 92 LEU A CA 1
ATOM 692 C C . LEU A 1 92 ? -2.257 -2.939 4.355 1.00 95.88 92 LEU A C 1
ATOM 694 O O . LEU A 1 92 ? -2.375 -2.235 5.354 1.00 95.88 92 LEU A O 1
ATOM 698 N N . ARG A 1 93 ? -2.763 -4.176 4.299 1.00 97.75 93 ARG A N 1
ATOM 699 C CA . ARG A 1 93 ? -3.481 -4.785 5.425 1.00 97.75 93 ARG A CA 1
ATOM 700 C C . ARG A 1 93 ? -2.572 -4.918 6.646 1.00 97.75 93 ARG A C 1
ATOM 702 O O . ARG A 1 93 ? -2.992 -4.536 7.732 1.00 97.75 93 ARG A O 1
ATOM 709 N N . GLY A 1 94 ? -1.341 -5.399 6.466 1.00 97.56 94 GLY A N 1
ATOM 710 C CA . GLY A 1 94 ? -0.353 -5.526 7.539 1.00 97.56 94 GLY A CA 1
ATOM 711 C C . GLY A 1 94 ? 0.051 -4.176 8.132 1.00 97.56 94 GLY A C 1
ATOM 712 O O . GLY A 1 94 ? 0.029 -4.008 9.348 1.00 97.56 94 GLY A O 1
ATOM 713 N N . ALA A 1 95 ? 0.333 -3.186 7.282 1.00 97.12 95 ALA A N 1
ATOM 714 C CA . ALA A 1 95 ? 0.688 -1.839 7.725 1.00 97.12 95 ALA A CA 1
ATOM 715 C C . ALA A 1 95 ? -0.447 -1.164 8.512 1.00 97.12 95 ALA A C 1
ATOM 717 O O . ALA A 1 95 ? -0.203 -0.527 9.535 1.00 97.12 95 ALA A O 1
ATOM 718 N N . LEU A 1 96 ? -1.694 -1.318 8.058 1.00 97.06 96 LEU A N 1
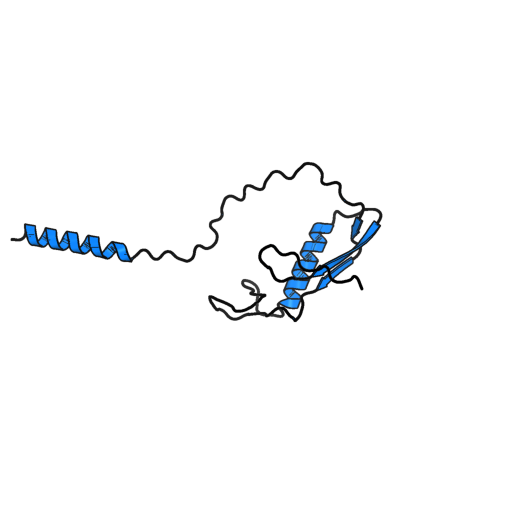ATOM 719 C CA . LEU A 1 96 ? -2.863 -0.796 8.763 1.00 97.06 96 LEU A CA 1
ATOM 720 C C . LEU A 1 96 ? -3.124 -1.553 10.062 1.00 97.06 96 LEU A C 1
ATOM 722 O O . LEU A 1 96 ? -3.449 -0.917 11.059 1.00 97.06 96 LEU A O 1
ATOM 726 N N . ALA A 1 97 ? -2.967 -2.877 10.075 1.00 96.56 97 ALA A N 1
ATOM 727 C CA . ALA A 1 97 ? -3.087 -3.661 11.298 1.00 96.56 97 ALA A CA 1
ATOM 728 C C . ALA A 1 97 ? -2.092 -3.155 12.342 1.00 96.56 97 ALA A C 1
ATOM 730 O O . ALA A 1 97 ? -2.517 -2.784 13.429 1.00 96.56 97 ALA A O 1
ATOM 731 N N . GLU A 1 98 ? -0.812 -3.024 11.980 1.00 96.88 98 GLU A N 1
ATOM 732 C CA . GLU A 1 98 ? 0.230 -2.503 12.867 1.00 96.88 98 GLU A CA 1
ATOM 733 C C . GLU A 1 98 ? -0.069 -1.069 13.330 1.00 96.88 98 GLU A C 1
ATOM 735 O O . GLU A 1 98 ? -0.094 -0.793 14.529 1.00 96.88 98 GLU A O 1
ATOM 740 N N . GLY A 1 99 ? -0.389 -0.168 12.397 1.00 92.94 99 GLY A N 1
ATOM 741 C CA . GLY A 1 99 ? -0.669 1.238 12.700 1.00 92.94 99 GLY A CA 1
ATOM 742 C C . GLY A 1 99 ? -1.914 1.464 13.564 1.00 92.94 99 GLY A C 1
ATOM 743 O O . GLY A 1 99 ? -2.043 2.514 14.191 1.00 92.94 99 GLY A O 1
ATOM 744 N N . THR A 1 100 ? -2.826 0.491 13.621 1.00 94.12 100 THR A N 1
ATOM 745 C CA . THR A 1 100 ? -4.070 0.576 14.399 1.00 94.12 100 THR A CA 1
ATOM 746 C C . THR A 1 100 ? -4.045 -0.251 15.687 1.00 94.12 100 THR A C 1
ATOM 748 O O . THR A 1 100 ? -5.021 -0.220 16.432 1.00 94.12 100 THR A O 1
ATOM 751 N N . ARG A 1 101 ? -2.933 -0.921 16.034 1.00 94.38 101 ARG A N 1
ATOM 752 C CA . ARG A 1 101 ? -2.836 -1.795 17.229 1.00 94.38 101 ARG A CA 1
ATOM 753 C C . ARG A 1 101 ? -3.223 -1.127 18.549 1.00 94.38 101 ARG A C 1
ATOM 755 O O . ARG A 1 101 ? -3.709 -1.790 19.463 1.00 94.38 101 ARG A O 1
ATOM 762 N N . GLN A 1 102 ? -2.985 0.175 18.672 1.00 91.19 102 GLN A N 1
ATOM 763 C CA . GLN A 1 102 ? -3.293 0.945 19.882 1.00 91.19 102 GLN A CA 1
ATOM 764 C C . GLN A 1 102 ? -4.710 1.544 19.877 1.00 91.19 102 GLN A C 1
ATOM 766 O O . GLN A 1 102 ? -5.120 2.165 20.853 1.00 91.19 102 GLN A O 1
ATOM 771 N N . MET A 1 103 ? -5.482 1.358 18.802 1.00 92.19 103 MET A N 1
ATOM 772 C CA . MET A 1 103 ? -6.858 1.844 18.690 1.00 92.19 103 MET A CA 1
ATOM 773 C C . MET A 1 103 ? -7.821 0.865 19.368 1.00 92.19 103 MET A C 1
ATOM 775 O O . MET A 1 103 ? -8.432 0.019 18.716 1.00 92.19 103 MET A O 1
ATOM 779 N N . GLN A 1 104 ? -7.921 0.975 20.693 1.00 90.50 104 GLN A N 1
ATOM 780 C CA . GLN A 1 104 ? -8.738 0.120 21.565 1.00 90.50 104 GLN A CA 1
ATOM 781 C C . GLN A 1 104 ? -9.840 0.920 22.282 1.00 90.50 104 GLN A C 1
ATOM 783 O O . GLN A 1 104 ? -10.102 0.708 23.461 1.00 90.50 104 GLN A O 1
ATOM 788 N N . GLY A 1 105 ? -10.445 1.887 21.586 1.00 92.38 105 GLY A N 1
ATOM 789 C CA . GLY A 1 105 ? -11.532 2.701 22.136 1.00 92.38 105 GLY A CA 1
ATOM 790 C C . GLY A 1 105 ? -12.836 1.926 22.362 1.00 92.38 105 GLY A C 1
ATOM 791 O O . GLY A 1 105 ? -12.902 0.713 22.197 1.00 92.38 105 GLY A O 1
ATOM 792 N N . SER A 1 106 ? -13.914 2.632 22.692 1.00 94.06 106 SER A N 1
ATOM 793 C CA . SER A 1 106 ? -15.219 2.011 22.973 1.00 94.06 106 SER A CA 1
ATOM 794 C C . SER A 1 106 ? -16.096 1.840 21.728 1.00 94.06 106 SER A C 1
ATOM 796 O O . SER A 1 106 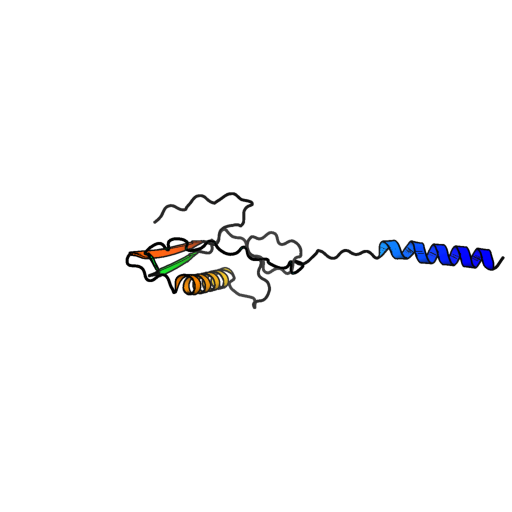? -17.113 1.148 21.775 1.00 94.06 106 SER A O 1
ATOM 798 N N . ARG A 1 107 ? -15.754 2.485 20.602 1.00 95.69 107 ARG A N 1
ATOM 799 C CA . ARG A 1 107 ? -16.591 2.478 19.389 1.00 95.69 107 ARG A CA 1
ATOM 800 C C . ARG A 1 107 ? -16.012 1.557 18.311 1.00 95.69 107 ARG A C 1
ATOM 802 O O . ARG A 1 107 ? -15.008 1.934 17.701 1.00 95.69 107 ARG A O 1
ATOM 809 N N . PRO A 1 108 ? -16.647 0.415 17.998 1.00 96.25 108 PRO A N 1
ATOM 810 C CA . PRO A 1 108 ? -16.161 -0.489 16.963 1.00 96.25 108 PRO A CA 1
ATOM 811 C C . PRO A 1 108 ? -16.304 0.136 15.571 1.00 96.25 108 PRO A C 1
ATOM 813 O O . PRO A 1 108 ? -17.355 0.670 15.213 1.00 96.25 108 PRO A O 1
ATOM 816 N N . VAL A 1 109 ? -15.241 0.063 14.771 1.00 95.50 109 VAL A N 1
ATOM 817 C CA . VAL A 1 109 ? -15.206 0.540 13.385 1.00 95.50 109 VAL A CA 1
ATOM 818 C C . VAL A 1 109 ? -14.518 -0.469 12.471 1.00 95.50 109 VAL A C 1
ATOM 820 O O . VAL A 1 109 ? -13.566 -1.147 12.861 1.00 95.50 109 VAL A O 1
ATOM 823 N N . VAL A 1 110 ? -14.974 -0.527 11.220 1.00 96.19 110 VAL A N 1
ATOM 824 C CA . VAL A 1 110 ? -14.278 -1.233 10.140 1.00 96.19 110 VAL A CA 1
ATOM 825 C C . VAL A 1 110 ? -13.520 -0.205 9.311 1.00 96.19 110 VAL A C 1
ATOM 827 O O . VAL A 1 110 ? -14.099 0.768 8.825 1.00 96.19 110 VAL A O 1
ATOM 830 N N . LEU A 1 111 ? -12.217 -0.412 9.149 1.00 95.38 111 LEU A N 1
ATOM 831 C CA . LEU A 1 111 ? -11.371 0.440 8.330 1.00 95.38 111 LEU A CA 1
ATOM 832 C C . LEU A 1 111 ? -11.434 -0.016 6.873 1.00 95.38 111 LEU A C 1
ATOM 834 O O . LEU A 1 111 ? -11.044 -1.134 6.548 1.00 95.38 111 LEU A O 1
ATOM 838 N N . HIS A 1 112 ? -11.881 0.873 5.990 1.00 96.50 112 HIS A N 1
ATOM 839 C CA . HIS A 1 112 ? -11.850 0.656 4.548 1.00 96.50 112 HIS A CA 1
ATOM 840 C C . HIS A 1 112 ? -10.724 1.481 3.938 1.00 96.50 112 HIS A C 1
ATOM 842 O O . HIS A 1 112 ? -10.713 2.707 4.056 1.00 96.50 112 HIS A O 1
ATOM 848 N N . ALA A 1 113 ? -9.795 0.804 3.277 1.00 95.12 113 ALA A N 1
ATOM 849 C CA . ALA A 1 113 ? -8.704 1.424 2.550 1.00 95.12 113 ALA A CA 1
ATOM 850 C C . ALA A 1 113 ? -8.752 1.002 1.083 1.00 95.12 113 ALA A C 1
ATOM 852 O O . ALA A 1 113 ? -8.967 -0.165 0.753 1.00 95.12 113 ALA A O 1
ATOM 853 N N . GLU A 1 114 ? -8.520 1.963 0.199 1.00 94.69 114 GLU A N 1
ATOM 854 C CA . GLU A 1 114 ? -8.439 1.728 -1.234 1.00 94.69 114 GLU A CA 1
ATOM 855 C C . GLU A 1 114 ? -7.125 2.287 -1.763 1.00 94.69 114 GLU A C 1
ATOM 857 O O . GLU A 1 114 ? -6.728 3.412 -1.440 1.00 94.69 114 GLU A O 1
ATOM 862 N N . ARG A 1 115 ? -6.456 1.515 -2.619 1.00 93.25 115 ARG A N 1
ATOM 863 C CA . ARG A 1 115 ? -5.333 2.023 -3.397 1.00 93.25 115 ARG A CA 1
ATOM 864 C C . ARG A 1 115 ? -5.882 2.983 -4.461 1.00 93.25 115 ARG A C 1
ATOM 866 O O . ARG A 1 115 ? -6.353 2.554 -5.507 1.00 93.25 115 ARG A O 1
ATOM 873 N N . GLY A 1 116 ? -5.745 4.287 -4.235 1.00 90.56 116 GLY A N 1
ATOM 874 C CA . GLY A 1 116 ? -6.065 5.324 -5.226 1.00 90.56 116 GLY A CA 1
ATOM 875 C C . GLY A 1 116 ? -4.892 5.673 -6.148 1.00 90.56 116 GLY A C 1
ATOM 876 O O . GLY A 1 116 ? -3.736 5.393 -5.836 1.00 90.56 116 GLY A O 1
ATOM 877 N N . ARG A 1 117 ? -5.153 6.303 -7.301 1.00 86.19 117 ARG A N 1
ATOM 878 C CA . ARG A 1 117 ? -4.093 6.928 -8.120 1.00 86.19 117 ARG A CA 1
ATOM 879 C C . ARG A 1 117 ? -3.504 8.120 -7.371 1.00 86.19 117 ARG A C 1
ATOM 881 O O . ARG A 1 117 ? -4.260 8.947 -6.867 1.00 86.19 117 ARG A O 1
ATOM 888 N N . CYS A 1 118 ? -2.176 8.226 -7.329 1.00 72.88 118 CYS A N 1
ATOM 889 C CA . CYS A 1 118 ? -1.533 9.436 -6.834 1.00 72.88 118 CYS A CA 1
ATOM 890 C C . CYS A 1 118 ? -1.728 10.527 -7.891 1.00 72.88 118 CYS A C 1
ATOM 892 O O . CYS A 1 118 ? -1.105 10.500 -8.951 1.00 72.88 118 CYS A O 1
ATOM 894 N N . ARG A 1 119 ? -2.682 11.421 -7.641 1.00 70.69 119 ARG A N 1
ATOM 895 C CA . ARG A 1 119 ? -2.946 12.595 -8.470 1.00 70.69 119 ARG A CA 1
ATOM 896 C C . ARG A 1 119 ? -2.422 13.798 -7.710 1.00 70.69 119 ARG A C 1
ATOM 898 O O . ARG A 1 119 ? -2.646 13.886 -6.507 1.00 70.69 119 ARG A O 1
ATOM 905 N N . ASP A 1 120 ? -1.759 14.699 -8.418 1.00 64.50 120 ASP A N 1
ATOM 906 C CA . ASP A 1 120 ? -1.260 15.960 -7.880 1.00 64.50 120 ASP A CA 1
ATOM 907 C C . ASP A 1 120 ? -2.385 16.731 -7.147 1.00 64.50 120 ASP A C 1
ATOM 909 O O . ASP A 1 120 ? -3.304 17.282 -7.760 1.00 64.50 120 ASP A O 1
ATOM 913 N N . GLY A 1 121 ? -2.399 16.628 -5.815 1.00 56.94 121 GLY A N 1
ATOM 914 C CA . GLY A 1 121 ? -3.188 17.426 -4.869 1.00 56.94 121 GLY A CA 1
ATOM 915 C C . GLY A 1 121 ? -4.713 17.237 -4.795 1.00 56.94 121 GLY A C 1
ATOM 916 O O . GLY A 1 121 ? -5.306 17.592 -3.776 1.00 56.94 121 GLY A O 1
ATOM 917 N N . ARG A 1 122 ? -5.399 16.690 -5.808 1.00 60.12 122 ARG A N 1
ATOM 918 C CA . ARG A 1 122 ? -6.876 16.583 -5.786 1.00 60.12 122 ARG A CA 1
ATOM 919 C C . ARG A 1 122 ? -7.357 15.308 -5.090 1.00 60.12 122 ARG A C 1
ATOM 921 O O . ARG A 1 122 ? -7.213 14.212 -5.629 1.00 60.12 122 ARG A O 1
ATOM 928 N N . ARG A 1 123 ? -7.977 15.459 -3.909 1.00 57.19 123 ARG A N 1
ATOM 929 C CA . ARG A 1 123 ? -8.631 14.351 -3.187 1.00 57.19 123 ARG A CA 1
ATOM 930 C C . ARG A 1 123 ? -9.676 13.673 -4.089 1.00 57.19 123 ARG A C 1
ATOM 932 O O . ARG A 1 123 ? -10.494 14.381 -4.679 1.00 57.19 123 ARG A O 1
ATOM 939 N N . PRO A 1 124 ? -9.690 12.332 -4.190 1.00 57.75 124 PRO A N 1
ATOM 940 C CA . PRO A 1 124 ? -10.776 11.631 -4.861 1.00 57.75 124 PRO A CA 1
ATOM 941 C C . PRO A 1 124 ? -12.095 11.833 -4.101 1.00 57.75 124 PRO A C 1
ATOM 943 O O . PRO A 1 124 ? -12.103 11.992 -2.877 1.00 57.75 124 PRO A O 1
ATOM 946 N N . ALA A 1 125 ? -13.213 11.819 -4.832 1.00 56.97 125 ALA A N 1
ATOM 947 C CA . ALA A 1 125 ? -14.540 11.779 -4.230 1.00 56.97 125 ALA A CA 1
ATOM 948 C C . ALA A 1 125 ? -14.659 10.512 -3.371 1.00 56.97 125 ALA A C 1
ATOM 950 O O . ALA A 1 125 ? -14.286 9.422 -3.805 1.00 56.97 125 ALA A O 1
ATOM 951 N N . ARG A 1 126 ? -15.135 10.667 -2.133 1.00 57.88 126 ARG A N 1
ATOM 952 C CA . ARG A 1 126 ? -15.315 9.555 -1.197 1.00 57.88 126 ARG A CA 1
ATOM 953 C C . ARG A 1 126 ? -16.323 8.570 -1.814 1.00 57.88 126 ARG A C 1
ATOM 955 O O . ARG A 1 126 ? -17.420 9.018 -2.149 1.00 57.88 126 ARG A O 1
ATOM 962 N N . PRO A 1 127 ? -15.998 7.276 -1.982 1.00 53.12 127 PRO A N 1
ATOM 963 C CA . PRO A 1 127 ? -16.994 6.311 -2.426 1.00 53.12 127 PRO A CA 1
ATOM 964 C C . PRO A 1 127 ? -18.138 6.263 -1.406 1.00 53.12 127 PRO A C 1
ATOM 966 O O . PRO A 1 127 ? -17.907 6.370 -0.196 1.00 53.12 127 PRO A O 1
ATOM 969 N N . ALA A 1 128 ? -19.374 6.154 -1.899 1.00 46.78 128 ALA A N 1
ATOM 970 C CA . ALA A 1 128 ? -20.545 5.992 -1.049 1.00 46.78 128 ALA A CA 1
ATOM 971 C C . ALA A 1 128 ? -20.369 4.718 -0.213 1.00 46.78 128 ALA A C 1
ATOM 973 O O . ALA A 1 128 ? -20.064 3.656 -0.757 1.00 46.78 128 ALA A O 1
ATOM 974 N N . ALA A 1 129 ? -20.509 4.843 1.108 1.00 47.28 129 ALA A N 1
ATOM 975 C CA . ALA A 1 129 ? -20.503 3.693 2.000 1.00 47.28 129 ALA A CA 1
ATOM 976 C C . ALA A 1 129 ? -21.607 2.724 1.549 1.00 47.28 129 ALA A C 1
ATOM 978 O O . ALA A 1 129 ? -22.747 3.147 1.353 1.00 47.28 129 ALA A O 1
ATOM 979 N N . ARG A 1 130 ? -21.244 1.459 1.340 1.00 38.12 130 ARG A N 1
ATOM 980 C CA . ARG A 1 130 ? -22.161 0.375 0.997 1.00 38.12 130 ARG A CA 1
ATOM 981 C C . ARG A 1 130 ? -22.135 -0.664 2.100 1.00 38.12 130 ARG A C 1
ATOM 983 O O . ARG A 1 130 ? -21.016 -0.929 2.602 1.00 38.12 130 ARG A O 1
#